Protein AF-A0A5D3DST6-F1 (afdb_monomer)

pLDDT: mean 72.77, std 16.68, range [31.66, 91.5]

Secondary structure (DSSP, 8-state):
-----------TTSEEEEEEE--PPPPTT---EEEEEEETTT--EEEEEE-TT--HHHHHHHHIIIIIHHH---SEEEE---HHHHSHHHHHHHHHTTPPPPEEHHHHS--------EEEEEEETTEEEEEEPP-------------

Radius of gyration: 17.78 Å; Cα contacts (8 Å, |Δi|>4): 215; chains: 1; bounding box: 58×35×55 Å

Mean predicted aligned error: 11.47 Å

Foldseek 3Di:
DDDDDPPPPPQQAQEKEKEKDAPDDQAPVRWGIWIWIAGQVPRDIDTDTDHPPDALVNVVVCCCVPPCVVRNDHQEYAYAPPCSCVPPVNQVVCVVRNHDRHDYPVNPVDPDDLDFQFPDWDYDRRDIDTPTDPSDDDDDDDPDPDD

Structure (mmCIF, N/CA/C/O backbone):
data_AF-A0A5D3DST6-F1
#
_entry.id   AF-A0A5D3DST6-F1
#
loop_
_atom_site.group_PDB
_atom_site.id
_atom_site.type_symbol
_atom_site.label_atom_id
_atom_site.label_alt_id
_atom_site.label_comp_id
_atom_site.label_asym_id
_atom_site.label_entity_id
_atom_site.label_seq_id
_atom_site.pdbx_PDB_ins_code
_atom_site.Cartn_x
_atom_site.Cartn_y
_atom_site.Cartn_z
_atom_site.occupancy
_atom_site.B_iso_or_equiv
_atom_site.auth_seq_id
_atom_site.auth_comp_id
_atom_site.auth_asym_id
_atom_site.auth_atom_id
_atom_site.pdbx_PDB_model_num
ATOM 1 N N . MET A 1 1 ? 18.594 12.706 -40.611 1.00 48.41 1 MET A N 1
ATOM 2 C CA . MET A 1 1 ? 17.281 12.378 -40.017 1.00 48.41 1 MET A CA 1
ATOM 3 C C . MET A 1 1 ? 17.512 11.398 -38.874 1.00 48.41 1 MET A C 1
ATOM 5 O O . MET A 1 1 ? 17.705 10.220 -39.135 1.00 48.41 1 MET A O 1
ATOM 9 N N . GLY A 1 2 ? 17.639 11.883 -37.637 1.00 49.03 2 GLY A N 1
ATOM 10 C CA . GLY A 1 2 ? 17.880 11.021 -36.474 1.00 49.03 2 GLY A CA 1
ATOM 11 C C . GLY A 1 2 ? 16.563 10.451 -35.957 1.00 49.03 2 GLY A C 1
ATOM 12 O O . GLY A 1 2 ? 15.684 11.220 -35.575 1.00 49.03 2 GLY A O 1
ATOM 13 N N . LEU A 1 3 ? 16.413 9.124 -35.973 1.00 51.34 3 LEU A N 1
ATOM 14 C CA . LEU A 1 3 ? 15.290 8.443 -35.332 1.00 51.34 3 LEU A CA 1
ATOM 15 C C . LEU A 1 3 ? 15.430 8.621 -33.814 1.00 51.34 3 LEU A C 1
ATOM 17 O O . LEU A 1 3 ? 16.374 8.107 -33.215 1.00 51.34 3 LEU A O 1
ATOM 21 N N . LEU A 1 4 ? 14.497 9.339 -33.189 1.00 49.03 4 LEU A N 1
ATOM 22 C CA . LEU A 1 4 ? 14.334 9.295 -31.740 1.00 49.03 4 LEU A CA 1
ATOM 23 C C . LEU A 1 4 ? 13.872 7.880 -31.386 1.00 49.03 4 LEU A C 1
ATOM 25 O O . LEU A 1 4 ? 12.738 7.503 -31.680 1.00 49.03 4 LEU A O 1
ATOM 29 N N . GLN A 1 5 ? 14.762 7.078 -30.801 1.00 60.50 5 GLN A N 1
ATOM 30 C CA . GLN A 1 5 ? 14.356 5.823 -30.185 1.00 60.50 5 GLN A CA 1
ATOM 31 C C . GLN A 1 5 ? 13.357 6.160 -29.070 1.00 60.50 5 GLN A C 1
ATOM 33 O O . GLN A 1 5 ? 13.683 6.977 -28.203 1.00 60.50 5 GLN A O 1
ATOM 38 N N . PRO A 1 6 ? 12.147 5.571 -29.064 1.00 47.50 6 PRO A N 1
ATOM 39 C CA . PRO A 1 6 ? 11.307 5.618 -27.884 1.00 47.50 6 PRO A CA 1
ATOM 40 C C . PRO A 1 6 ? 12.114 4.953 -26.773 1.00 47.50 6 PRO A C 1
ATOM 42 O O . PRO A 1 6 ? 12.422 3.765 -26.870 1.00 47.50 6 PRO A O 1
ATOM 45 N N . LEU A 1 7 ? 12.503 5.715 -25.749 1.00 44.12 7 LEU A N 1
ATOM 46 C CA . LEU A 1 7 ? 12.956 5.120 -24.496 1.00 44.12 7 LEU A CA 1
ATOM 47 C C . LEU A 1 7 ? 11.874 4.109 -24.117 1.00 44.12 7 LEU A C 1
ATOM 49 O O . LEU A 1 7 ? 10.696 4.482 -24.065 1.00 44.12 7 LEU A O 1
ATOM 53 N N . SER A 1 8 ? 12.246 2.835 -23.964 1.00 46.28 8 SER A N 1
ATOM 54 C CA . SER A 1 8 ? 11.332 1.808 -23.471 1.00 46.28 8 SER A CA 1
ATOM 55 C C . SER A 1 8 ? 10.584 2.409 -22.291 1.00 46.28 8 SER A C 1
ATOM 57 O O . SER A 1 8 ? 11.203 3.032 -21.431 1.00 46.28 8 SER A O 1
ATOM 59 N N . ALA A 1 9 ? 9.252 2.350 -22.306 1.00 47.78 9 ALA A N 1
ATOM 60 C CA . ALA A 1 9 ? 8.443 2.887 -21.226 1.00 47.78 9 ALA A CA 1
ATOM 61 C C . ALA A 1 9 ? 8.705 2.037 -19.980 1.00 47.78 9 ALA A C 1
ATOM 63 O O . ALA A 1 9 ? 7.945 1.114 -19.697 1.00 47.78 9 ALA A O 1
ATOM 64 N N . ASP A 1 10 ? 9.809 2.331 -19.290 1.00 45.44 10 ASP A N 1
ATOM 65 C CA . ASP A 1 10 ? 10.263 1.633 -18.104 1.00 45.44 10 ASP A CA 1
ATOM 66 C C . ASP A 1 10 ? 9.095 1.623 -17.127 1.00 45.44 10 ASP A C 1
ATOM 68 O O . ASP A 1 10 ? 8.505 2.638 -16.736 1.00 45.44 10 ASP A O 1
ATOM 72 N N . TRP A 1 11 ? 8.655 0.404 -16.913 1.00 55.84 11 TRP A N 1
ATOM 73 C CA . TRP A 1 11 ? 7.328 0.000 -16.534 1.00 55.84 11 TRP A CA 1
ATOM 74 C C . TRP A 1 11 ? 6.988 0.652 -15.201 1.00 55.84 11 TRP A C 1
ATOM 76 O O . TRP A 1 11 ? 7.626 0.424 -14.173 1.00 55.84 11 TRP A O 1
ATOM 86 N N . LYS A 1 12 ? 6.005 1.557 -15.233 1.00 66.81 12 LYS A N 1
ATOM 87 C CA . LYS A 1 12 ? 5.943 2.631 -14.239 1.00 66.81 12 LYS A CA 1
ATOM 88 C C . LYS A 1 12 ? 5.823 2.130 -12.799 1.00 66.81 12 LYS A C 1
ATOM 90 O O . LYS A 1 12 ? 6.262 2.862 -11.939 1.00 66.81 12 LYS A O 1
ATOM 95 N N . TRP A 1 13 ? 5.310 0.936 -12.496 1.00 84.25 13 TRP A N 1
ATOM 96 C CA . TRP A 1 13 ? 5.022 0.480 -11.120 1.00 84.25 13 TRP A CA 1
ATOM 97 C C . TRP A 1 13 ? 5.668 -0.862 -10.729 1.00 84.25 13 TRP A C 1
ATOM 99 O O . TRP A 1 13 ? 5.136 -1.596 -9.891 1.00 84.25 13 TRP A O 1
ATOM 109 N N . GLU A 1 14 ? 6.829 -1.192 -11.298 1.00 85.94 14 GLU A N 1
ATOM 110 C CA . GLU A 1 14 ? 7.534 -2.446 -10.977 1.00 85.94 14 GLU A CA 1
ATOM 111 C C . GLU A 1 14 ? 8.022 -2.515 -9.539 1.00 85.94 14 GLU A C 1
ATOM 113 O O . GLU A 1 14 ? 7.941 -3.565 -8.907 1.00 85.94 14 GLU A O 1
ATOM 118 N N . ASN A 1 15 ? 8.546 -1.401 -9.034 1.00 85.00 15 ASN A N 1
ATOM 119 C CA . ASN A 1 15 ? 9.187 -1.325 -7.732 1.00 85.00 15 ASN A CA 1
ATOM 120 C C . ASN A 1 15 ? 8.370 -0.398 -6.848 1.00 85.00 15 ASN A C 1
ATOM 122 O O . ASN A 1 15 ? 8.439 0.831 -6.962 1.00 85.00 15 ASN A O 1
ATOM 126 N N . VAL A 1 16 ? 7.587 -0.996 -5.960 1.00 87.00 16 VAL A N 1
ATOM 127 C CA . VAL A 1 16 ? 6.712 -0.252 -5.062 1.00 87.00 16 VAL A CA 1
ATOM 128 C C . VAL A 1 16 ? 7.136 -0.447 -3.627 1.00 87.00 16 VAL A C 1
ATOM 130 O O . VAL A 1 16 ? 7.705 -1.467 -3.239 1.00 87.00 16 VAL A O 1
ATOM 133 N N . SER A 1 17 ? 6.808 0.540 -2.818 1.00 85.75 17 SER A N 1
ATOM 134 C CA . SER A 1 17 ? 6.906 0.425 -1.384 1.00 85.75 17 SER A CA 1
ATOM 135 C C . SER A 1 17 ? 5.576 0.665 -0.706 1.00 85.75 17 SER A C 1
ATOM 137 O O . SER A 1 17 ? 4.795 1.505 -1.152 1.00 85.75 17 SER A O 1
ATOM 139 N N . MET A 1 18 ? 5.351 -0.023 0.401 1.00 87.06 18 MET A N 1
ATOM 140 C CA . MET A 1 18 ? 4.098 0.012 1.137 1.00 87.06 18 MET A CA 1
ATOM 141 C C . MET A 1 18 ? 4.343 0.306 2.606 1.00 87.06 18 MET A C 1
ATOM 143 O O . MET A 1 18 ? 5.233 -0.287 3.215 1.00 87.06 18 MET A O 1
ATOM 147 N N . ASP A 1 19 ? 3.517 1.179 3.173 1.00 85.94 19 ASP A N 1
ATOM 148 C CA . ASP A 1 19 ? 3.567 1.509 4.594 1.00 85.94 19 ASP A CA 1
ATOM 149 C C . ASP A 1 19 ? 2.186 1.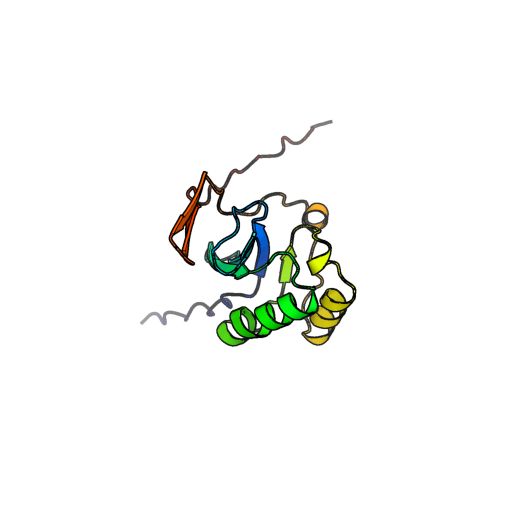911 5.128 1.00 85.94 19 ASP A C 1
ATOM 151 O O . ASP A 1 19 ? 1.319 2.362 4.378 1.00 85.94 19 ASP A O 1
ATOM 155 N N . PHE A 1 20 ? 1.967 1.752 6.427 1.00 85.38 20 PHE A N 1
ATOM 156 C CA . PHE A 1 20 ? 0.776 2.202 7.125 1.00 85.38 20 PHE A CA 1
ATOM 157 C C . PHE A 1 20 ? 1.096 3.387 8.031 1.00 85.38 20 PHE A C 1
ATOM 159 O O . PHE A 1 20 ? 1.847 3.274 8.992 1.00 85.38 20 PHE A O 1
ATOM 166 N N . ILE A 1 21 ? 0.406 4.498 7.801 1.00 83.94 21 ILE A N 1
ATOM 167 C CA . ILE A 1 21 ? 0.307 5.587 8.765 1.00 83.94 21 ILE A CA 1
ATOM 168 C C . ILE A 1 21 ? -0.794 5.210 9.757 1.00 83.94 21 ILE A C 1
ATOM 170 O O . ILE A 1 21 ? -1.975 5.146 9.402 1.00 83.94 21 ILE A O 1
ATOM 174 N N . THR A 1 22 ? -0.405 4.924 10.995 1.00 83.69 22 THR A N 1
ATOM 175 C CA . THR A 1 22 ? -1.303 4.561 12.103 1.00 83.69 22 THR A CA 1
ATOM 176 C C . THR A 1 22 ? -1.355 5.665 13.162 1.00 83.69 22 THR A C 1
ATOM 178 O O . THR A 1 22 ? -0.580 6.612 13.103 1.00 83.69 22 THR A O 1
ATOM 181 N N . GLY A 1 23 ? -2.244 5.545 14.154 1.00 81.31 23 GLY A N 1
ATOM 182 C CA . GLY A 1 23 ? -2.353 6.532 15.241 1.00 81.31 23 GLY A CA 1
ATOM 183 C C . GLY A 1 23 ? -3.147 7.787 14.866 1.00 81.31 23 GLY A C 1
ATOM 184 O O . GLY A 1 23 ? -3.071 8.797 15.557 1.00 81.31 23 GLY A O 1
ATOM 185 N N . LEU A 1 24 ? -3.917 7.728 13.777 1.00 82.06 24 LEU A N 1
ATOM 186 C CA . LEU A 1 24 ? -4.779 8.826 13.354 1.00 82.06 24 LEU A CA 1
ATOM 187 C C . LEU A 1 24 ? -6.020 8.911 14.247 1.00 82.06 24 LEU A C 1
ATOM 189 O O . LEU A 1 24 ? -6.586 7.890 14.650 1.00 82.06 24 LEU A O 1
ATOM 193 N N . SER A 1 25 ? -6.483 10.139 14.491 1.00 82.56 25 SER A N 1
ATOM 194 C CA . SER A 1 25 ? -7.794 10.362 15.103 1.00 82.56 25 SER A CA 1
ATOM 195 C C . SER A 1 25 ? -8.875 9.715 14.242 1.00 82.56 25 SER A C 1
ATOM 197 O O . SER A 1 25 ? -8.878 9.856 13.017 1.00 82.56 25 SER A O 1
ATOM 199 N N . ARG A 1 26 ? -9.794 8.995 14.883 1.00 83.38 26 ARG A N 1
ATOM 200 C CA . ARG A 1 26 ? -10.846 8.243 14.198 1.00 83.38 26 ARG A CA 1
ATOM 201 C C . ARG A 1 26 ? -11.763 9.190 13.412 1.00 83.38 26 ARG A C 1
ATOM 203 O O . ARG A 1 26 ? -12.305 10.127 13.991 1.00 83.38 26 ARG A O 1
ATOM 210 N N . THR A 1 27 ? -11.953 8.937 12.117 1.00 82.69 27 THR A N 1
ATOM 211 C CA . THR A 1 27 ? -12.929 9.679 11.290 1.00 82.69 27 THR A CA 1
ATOM 212 C C . THR A 1 27 ? -14.373 9.293 11.634 1.00 82.69 27 THR A C 1
ATOM 214 O O . THR A 1 27 ? -14.592 8.308 12.344 1.00 82.69 27 THR A O 1
ATOM 217 N N . LEU A 1 28 ? -15.375 10.002 11.092 1.00 82.31 28 LEU A N 1
ATOM 218 C CA . LEU A 1 28 ? -16.792 9.634 11.271 1.00 82.31 28 LEU A CA 1
ATOM 219 C C . LEU A 1 28 ? -17.087 8.209 10.765 1.00 82.31 28 LEU A C 1
ATOM 221 O O . LEU A 1 28 ? -17.761 7.436 11.441 1.00 82.31 28 LEU A O 1
ATOM 225 N N . LYS A 1 29 ? -16.488 7.813 9.634 1.00 82.94 29 LYS A N 1
ATOM 226 C CA . LYS A 1 29 ? -16.494 6.430 9.110 1.00 82.94 29 LYS A CA 1
ATOM 227 C C . LYS A 1 29 ? -15.635 5.419 9.880 1.00 82.94 29 LYS A C 1
ATOM 229 O O . LYS A 1 29 ? -15.563 4.254 9.488 1.00 82.94 29 LYS A O 1
ATOM 234 N N . GLY A 1 30 ? -14.958 5.829 10.949 1.00 85.62 30 GLY A N 1
ATOM 235 C CA . GLY A 1 30 ? -14.157 4.931 11.777 1.00 85.62 30 GLY A CA 1
ATOM 236 C C . GLY A 1 30 ? -12.753 4.634 11.240 1.00 85.62 30 GLY A C 1
ATOM 237 O O . GLY A 1 30 ? -12.110 3.702 11.723 1.00 85.62 30 GLY A O 1
ATOM 238 N N . TYR A 1 31 ? -12.260 5.376 10.244 1.00 87.44 31 TYR A N 1
ATOM 239 C CA . TYR A 1 31 ? -10.922 5.154 9.694 1.00 87.44 31 TYR A CA 1
ATOM 240 C C . TYR A 1 31 ? -9.852 5.643 10.666 1.00 87.44 31 TYR A C 1
ATOM 242 O O . TYR A 1 31 ? -9.952 6.737 11.215 1.00 87.44 31 TYR A O 1
ATOM 250 N N . THR A 1 32 ? -8.840 4.805 10.877 1.00 87.69 32 THR A N 1
ATOM 251 C CA . THR A 1 32 ? -7.760 5.013 11.858 1.00 87.69 32 THR A CA 1
ATOM 252 C C . THR A 1 32 ? -6.374 4.780 11.258 1.00 87.69 32 THR A C 1
ATOM 254 O O . THR A 1 32 ? -5.362 4.993 11.926 1.00 87.69 32 THR A O 1
ATOM 257 N N . VAL A 1 33 ? -6.316 4.324 10.001 1.00 86.75 33 VAL A N 1
ATOM 258 C CA . VAL A 1 33 ? -5.083 3.997 9.285 1.00 86.75 33 VAL A CA 1
ATOM 259 C C . VAL A 1 33 ? -5.154 4.531 7.865 1.00 86.75 33 VAL A C 1
ATOM 261 O O . VAL A 1 33 ? -6.189 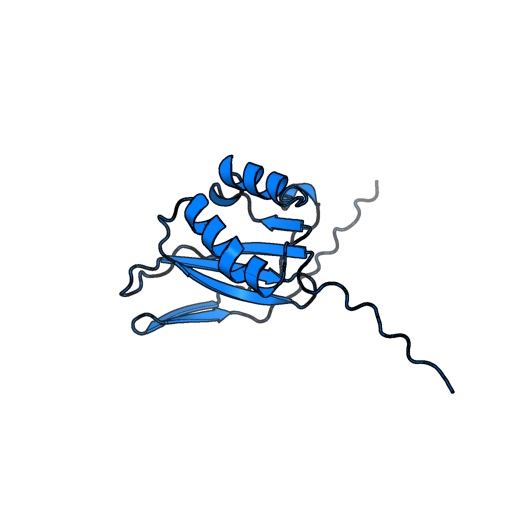4.429 7.203 1.00 86.75 33 VAL A O 1
ATOM 264 N N . ILE A 1 34 ? -4.034 5.044 7.371 1.00 87.25 34 ILE A N 1
ATOM 265 C CA . ILE A 1 34 ? -3.839 5.325 5.952 1.00 87.25 34 ILE A CA 1
ATOM 266 C C . ILE A 1 34 ? -2.767 4.391 5.429 1.00 87.25 34 ILE A C 1
ATOM 268 O O . ILE A 1 34 ? -1.661 4.334 5.951 1.00 87.25 34 ILE A O 1
ATOM 272 N N . TRP A 1 35 ? -3.111 3.643 4.394 1.00 89.00 35 TRP A N 1
ATOM 273 C CA . TRP A 1 35 ? -2.168 2.814 3.674 1.00 89.00 35 TRP A CA 1
ATOM 274 C C . TRP A 1 35 ? -1.579 3.606 2.514 1.00 89.00 35 TRP A C 1
ATOM 276 O O . TRP A 1 35 ? -2.314 4.153 1.689 1.00 89.00 35 TRP A O 1
ATOM 286 N N . VAL A 1 36 ? -0.256 3.684 2.487 1.00 88.06 36 VAL A N 1
ATOM 287 C CA . VAL A 1 36 ? 0.520 4.425 1.502 1.00 88.06 36 VAL A CA 1
ATOM 288 C C . VAL A 1 36 ? 1.212 3.425 0.592 1.00 88.06 36 VAL A C 1
ATOM 290 O O . VAL A 1 36 ? 1.931 2.545 1.064 1.00 88.06 36 VAL A O 1
ATOM 293 N N . VAL A 1 37 ? 1.004 3.565 -0.716 1.00 88.88 37 VAL A N 1
ATOM 294 C CA . VAL A 1 37 ? 1.714 2.789 -1.738 1.00 88.88 37 VAL A CA 1
ATOM 295 C C . VAL A 1 37 ? 2.463 3.761 -2.632 1.00 88.88 37 VAL A C 1
ATOM 297 O O . VAL A 1 37 ? 1.844 4.520 -3.373 1.00 88.88 37 VAL A O 1
ATOM 300 N N . VAL A 1 38 ? 3.790 3.751 -2.549 1.00 87.06 38 VAL A N 1
ATOM 301 C CA . VAL A 1 38 ? 4.663 4.671 -3.282 1.00 87.06 38 VAL A CA 1
ATOM 302 C C . VAL A 1 38 ? 5.369 3.924 -4.399 1.00 87.06 38 VAL A C 1
ATOM 304 O O . VAL A 1 38 ? 5.955 2.863 -4.200 1.00 87.06 38 VAL A O 1
ATOM 307 N N . ASN A 1 39 ? 5.342 4.514 -5.579 1.00 86.88 39 ASN A N 1
ATOM 308 C CA . ASN A 1 39 ? 6.167 4.121 -6.699 1.00 86.88 39 ASN A CA 1
ATOM 309 C C . ASN A 1 39 ? 7.596 4.637 -6.491 1.00 86.88 39 ASN A C 1
ATOM 311 O O . ASN A 1 39 ? 7.821 5.848 -6.423 1.00 86.88 39 ASN A O 1
ATOM 315 N N . ARG A 1 40 ? 8.578 3.735 -6.389 1.00 81.00 40 ARG A N 1
ATOM 316 C CA . ARG A 1 40 ? 9.963 4.127 -6.090 1.00 81.00 40 ARG A CA 1
ATOM 317 C C . ARG A 1 40 ? 10.622 4.905 -7.232 1.00 81.00 40 ARG A C 1
ATOM 319 O O . ARG A 1 40 ? 11.522 5.690 -6.928 1.00 81.00 40 ARG A O 1
ATOM 326 N N . LEU A 1 41 ? 10.175 4.720 -8.478 1.00 79.31 41 LEU A N 1
ATOM 327 C CA . LEU A 1 41 ? 10.739 5.366 -9.667 1.00 79.31 41 LEU A CA 1
ATOM 328 C C . LEU A 1 41 ? 10.221 6.799 -9.822 1.00 79.31 41 LEU A C 1
ATOM 330 O O . LEU A 1 41 ? 10.993 7.750 -9.771 1.00 79.31 41 LEU A O 1
ATOM 334 N N . THR A 1 42 ? 8.905 6.966 -9.953 1.00 81.31 42 THR A N 1
ATOM 335 C CA . THR A 1 42 ? 8.294 8.281 -10.225 1.00 81.31 42 THR A CA 1
ATOM 336 C C . THR A 1 42 ? 8.011 9.095 -8.965 1.00 81.31 42 THR A C 1
ATOM 338 O O . THR A 1 42 ? 7.599 10.248 -9.062 1.00 81.31 42 THR A O 1
ATOM 341 N N . LYS A 1 43 ? 8.157 8.482 -7.782 1.00 80.94 43 LYS A N 1
ATOM 342 C CA . LYS A 1 43 ? 7.766 9.046 -6.480 1.00 80.94 43 LYS A CA 1
ATOM 343 C C . LYS A 1 43 ? 6.271 9.373 -6.355 1.00 80.94 43 LYS A C 1
ATOM 345 O O . LYS A 1 43 ? 5.867 10.033 -5.403 1.00 80.94 43 LYS A O 1
ATOM 350 N N . SER A 1 44 ? 5.422 8.872 -7.258 1.00 82.38 44 SER A N 1
ATOM 351 C CA . SER A 1 44 ? 3.965 8.987 -7.124 1.00 82.38 44 SER A CA 1
ATOM 352 C C . SER A 1 44 ? 3.439 8.068 -6.019 1.00 82.38 44 SER A C 1
ATOM 354 O O . SER A 1 44 ? 3.883 6.923 -5.920 1.00 82.38 44 SER A O 1
ATOM 356 N N . ALA A 1 45 ? 2.454 8.518 -5.240 1.00 86.94 45 ALA A N 1
ATOM 357 C CA . ALA A 1 45 ? 1.895 7.755 -4.125 1.00 86.94 45 ALA A CA 1
ATOM 358 C C . ALA A 1 45 ? 0.366 7.634 -4.195 1.00 86.94 45 ALA A C 1
ATOM 360 O O . ALA A 1 45 ? -0.323 8.585 -4.562 1.00 86.94 45 ALA A O 1
ATOM 361 N N . HIS A 1 46 ? -0.158 6.478 -3.784 1.00 88.94 46 HIS A N 1
ATOM 362 C CA . HIS A 1 46 ? -1.575 6.282 -3.471 1.00 88.94 46 HIS A CA 1
ATOM 363 C C . HIS A 1 46 ? -1.779 6.302 -1.962 1.00 88.94 46 HIS A C 1
ATOM 365 O O . HIS A 1 46 ? -1.097 5.575 -1.240 1.00 88.94 46 HIS A O 1
ATOM 371 N N . PHE A 1 47 ? -2.757 7.084 -1.507 1.00 87.94 47 PHE A N 1
ATOM 372 C CA . PHE A 1 47 ? -3.187 7.137 -0.111 1.00 87.94 47 PHE A CA 1
ATOM 373 C C . PHE A 1 47 ? -4.578 6.519 0.015 1.00 87.94 47 PHE A C 1
ATOM 375 O O . PHE A 1 47 ? -5.540 6.995 -0.589 1.00 87.94 47 PHE A O 1
ATOM 382 N N . ILE A 1 48 ? -4.693 5.447 0.796 1.00 88.12 48 ILE A N 1
ATOM 383 C CA . ILE A 1 48 ? -5.940 4.700 0.976 1.00 88.12 48 ILE A CA 1
ATOM 384 C C . ILE A 1 48 ? -6.293 4.695 2.465 1.00 88.12 48 ILE A C 1
ATOM 386 O O . ILE A 1 48 ? -5.667 3.989 3.254 1.00 88.12 48 ILE A O 1
ATOM 390 N N . SER A 1 49 ? -7.309 5.463 2.861 1.00 86.75 49 SER A N 1
ATOM 391 C CA . SER A 1 49 ? -7.802 5.484 4.244 1.00 86.75 49 SER A CA 1
ATOM 392 C C . SER A 1 49 ? -8.687 4.270 4.552 1.00 86.75 49 SER A C 1
ATOM 394 O O . SER A 1 49 ? -9.518 3.847 3.738 1.00 86.75 49 SER A O 1
ATOM 396 N N . ARG A 1 50 ? -8.488 3.663 5.729 1.00 88.00 50 ARG A N 1
ATOM 397 C CA . ARG A 1 50 ? -9.231 2.478 6.175 1.00 88.00 50 ARG A CA 1
ATOM 398 C C . ARG A 1 50 ? -9.260 2.327 7.703 1.00 88.00 50 ARG A C 1
ATOM 400 O O . ARG A 1 50 ? -8.538 2.992 8.442 1.00 88.00 50 ARG A O 1
ATOM 407 N N . ILE A 1 51 ? -10.101 1.410 8.181 1.00 84.56 51 ILE A N 1
ATOM 408 C CA . ILE A 1 51 ? -10.148 0.978 9.586 1.00 84.56 51 ILE A CA 1
ATOM 409 C C . ILE A 1 51 ? -8.930 0.082 9.887 1.00 84.56 51 ILE A C 1
ATOM 411 O O . ILE A 1 51 ? -8.599 -0.802 9.094 1.00 84.56 51 ILE A O 1
ATOM 415 N N . SER A 1 52 ? -8.276 0.267 11.037 1.00 75.81 52 SER A N 1
ATOM 416 C CA . SER A 1 52 ? -7.108 -0.531 11.461 1.00 75.81 52 SER A CA 1
ATOM 417 C C . SER A 1 52 ? -7.369 -2.037 11.540 1.00 75.81 52 SER A C 1
ATOM 419 O O . SER A 1 52 ? -6.465 -2.827 11.287 1.00 75.81 52 SER A O 1
ATOM 421 N N . THR A 1 53 ? -8.602 -2.448 11.846 1.00 76.00 53 THR A N 1
ATOM 422 C CA . THR A 1 53 ? -8.989 -3.849 12.098 1.00 76.00 53 THR A CA 1
ATOM 423 C C . THR A 1 53 ? -9.112 -4.708 10.836 1.00 76.00 53 THR A C 1
ATOM 425 O O . THR A 1 53 ? -9.480 -5.883 10.904 1.00 76.00 53 THR A O 1
ATOM 428 N N . HIS A 1 54 ? -8.817 -4.158 9.656 1.00 79.06 54 HIS A N 1
ATOM 429 C CA . HIS A 1 54 ? -8.788 -4.942 8.429 1.00 79.06 54 HIS A CA 1
ATOM 430 C C . HIS A 1 54 ? -7.699 -6.028 8.494 1.00 79.06 54 HIS A C 1
ATOM 432 O O . HIS A 1 54 ? -6.509 -5.738 8.598 1.00 79.06 54 HIS A O 1
ATOM 438 N N . ILE A 1 55 ? -8.120 -7.289 8.367 1.00 83.44 55 ILE A N 1
ATOM 439 C CA . ILE A 1 55 ? -7.224 -8.442 8.213 1.00 83.44 55 ILE A CA 1
ATOM 440 C C . ILE A 1 55 ? -6.469 -8.395 6.874 1.00 83.44 55 ILE A C 1
ATOM 442 O O . ILE A 1 55 ? -6.926 -7.765 5.914 1.00 83.44 55 ILE A O 1
ATOM 446 N N . ALA A 1 56 ? -5.342 -9.110 6.788 1.00 84.88 56 ALA A N 1
ATOM 447 C CA . ALA A 1 56 ? -4.454 -9.118 5.619 1.00 84.88 56 ALA A CA 1
ATOM 448 C C . ALA A 1 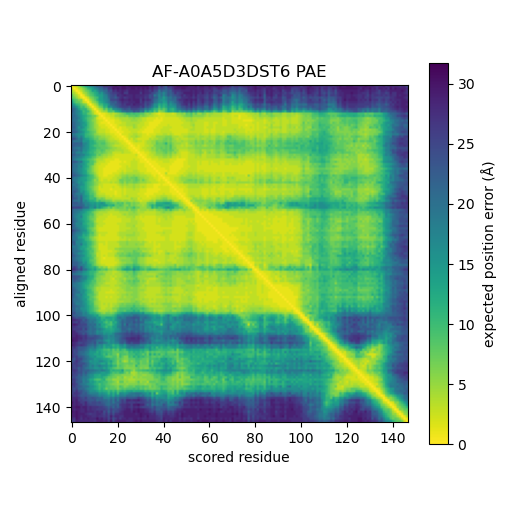56 ? -5.175 -9.394 4.283 1.00 84.88 56 ALA A C 1
ATOM 450 O O . ALA A 1 56 ? -4.873 -8.756 3.277 1.00 84.88 56 ALA A O 1
ATOM 451 N N . SER A 1 57 ? -6.185 -10.271 4.264 1.00 87.31 57 SER A N 1
ATOM 452 C CA . SER A 1 57 ? -6.947 -10.580 3.045 1.00 87.31 57 SER A CA 1
ATOM 453 C C . SER A 1 57 ? -7.762 -9.395 2.516 1.00 87.31 57 SER A C 1
ATOM 455 O O . SER A 1 57 ? -7.872 -9.207 1.304 1.00 87.31 57 SER A O 1
ATOM 457 N N . LYS A 1 58 ? -8.297 -8.542 3.399 1.00 89.69 58 LYS A N 1
ATOM 458 C CA . LYS A 1 58 ? -9.014 -7.330 2.977 1.00 89.69 58 LYS A CA 1
ATOM 459 C C . LYS A 1 58 ? -8.044 -6.286 2.413 1.00 89.69 58 LYS A C 1
ATOM 461 O O . LYS A 1 58 ? -8.371 -5.652 1.412 1.00 89.69 58 LYS A O 1
ATOM 466 N N . TRP A 1 59 ? -6.854 -6.149 3.002 1.00 88.44 59 TRP A N 1
ATOM 467 C CA . TRP A 1 59 ? -5.780 -5.311 2.450 1.00 88.44 59 TRP A CA 1
ATOM 468 C C . TRP A 1 59 ? -5.304 -5.815 1.088 1.00 88.44 59 TRP A C 1
ATOM 470 O O . TRP A 1 59 ? -5.106 -5.023 0.175 1.00 88.44 59 TRP A O 1
ATOM 480 N N . ALA A 1 60 ? -5.222 -7.130 0.903 1.00 88.62 60 ALA A N 1
ATOM 481 C CA . ALA A 1 60 ? -4.820 -7.719 -0.370 1.00 88.62 60 ALA A CA 1
ATOM 482 C C . ALA A 1 60 ? -5.838 -7.464 -1.464 1.00 88.62 60 ALA A C 1
ATOM 484 O O . ALA A 1 60 ? -5.481 -7.095 -2.576 1.00 88.62 60 ALA A O 1
ATOM 485 N N . LYS A 1 61 ? -7.125 -7.589 -1.140 1.00 90.94 61 LYS A N 1
ATOM 486 C CA . LYS A 1 61 ? -8.182 -7.227 -2.081 1.00 90.94 61 LYS A CA 1
ATOM 487 C C . LYS A 1 61 ? -8.077 -5.757 -2.496 1.00 90.94 61 LYS A C 1
ATOM 489 O O . LYS A 1 61 ? -8.263 -5.438 -3.668 1.00 90.94 61 LYS A O 1
ATOM 494 N N . LEU A 1 62 ? -7.751 -4.860 -1.563 1.00 90.94 62 LEU A N 1
ATOM 495 C CA . LEU A 1 62 ? -7.493 -3.455 -1.890 1.00 90.94 62 LEU A CA 1
ATOM 496 C C . LEU A 1 62 ? -6.258 -3.295 -2.780 1.00 90.94 62 LEU A C 1
ATOM 498 O O . LEU A 1 62 ? -6.336 -2.554 -3.752 1.00 90.94 62 LEU A O 1
ATOM 502 N N . TYR A 1 63 ? -5.167 -4.017 -2.513 1.00 89.56 63 TYR A N 1
ATOM 503 C CA . TYR A 1 63 ? -3.982 -4.010 -3.375 1.00 89.56 63 TYR A CA 1
ATOM 504 C C . TYR A 1 63 ? -4.324 -4.401 -4.811 1.00 89.56 63 TYR A C 1
ATOM 506 O O . TYR A 1 63 ? -4.037 -3.660 -5.749 1.00 89.56 63 TYR A O 1
ATOM 514 N N . LEU A 1 64 ? -4.997 -5.542 -4.962 1.00 90.88 64 LEU A N 1
ATOM 515 C CA . LEU A 1 64 ? -5.366 -6.086 -6.260 1.00 90.88 64 LEU A CA 1
ATOM 516 C C . LEU A 1 64 ? -6.273 -5.125 -7.032 1.00 90.88 64 LEU A C 1
ATOM 518 O O . LEU A 1 64 ? -6.068 -4.889 -8.213 1.00 90.88 64 LEU A O 1
ATOM 522 N N . THR A 1 65 ? -7.261 -4.533 -6.362 1.00 91.50 65 THR A N 1
ATOM 523 C CA . THR A 1 65 ? -8.246 -3.676 -7.038 1.00 91.50 65 THR A CA 1
ATOM 524 C C . THR A 1 65 ? -7.753 -2.255 -7.296 1.00 91.50 65 THR A C 1
ATOM 526 O O . THR A 1 65 ? -8.112 -1.672 -8.314 1.00 91.50 65 THR A O 1
ATOM 529 N N . LYS A 1 66 ? -6.964 -1.668 -6.388 1.00 90.25 66 LYS A N 1
ATOM 530 C CA . LYS A 1 66 ? -6.549 -0.256 -6.469 1.00 90.25 66 LYS A CA 1
ATOM 531 C C . LYS A 1 66 ? -5.165 -0.051 -7.053 1.00 90.25 66 LYS A C 1
ATOM 533 O O . LYS A 1 66 ? -4.928 1.003 -7.626 1.00 90.25 66 LYS A O 1
ATOM 538 N N . ILE A 1 67 ? -4.263 -1.015 -6.897 1.00 89.81 67 ILE A N 1
ATOM 539 C CA . ILE A 1 67 ? -2.897 -0.898 -7.404 1.00 89.81 67 ILE A CA 1
ATOM 540 C C . ILE A 1 67 ? -2.732 -1.792 -8.624 1.00 89.81 67 ILE A C 1
ATOM 542 O O . ILE A 1 67 ? -2.520 -1.269 -9.712 1.00 89.81 67 ILE A O 1
ATOM 546 N N . VAL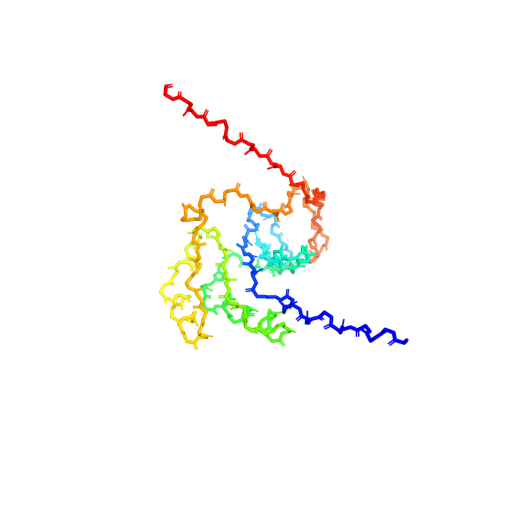 A 1 68 ? -2.926 -3.106 -8.478 1.00 89.00 68 VAL A N 1
ATOM 547 C CA . VAL A 1 68 ? -2.704 -4.054 -9.585 1.00 89.00 68 VAL A CA 1
ATOM 548 C C . VAL A 1 68 ? -3.677 -3.823 -10.736 1.00 89.00 68 VAL A C 1
ATOM 550 O O . VAL A 1 68 ? -3.269 -3.804 -11.890 1.00 89.00 68 VAL A O 1
ATOM 553 N N . GLY A 1 69 ? -4.951 -3.569 -10.437 1.00 89.88 69 GLY A N 1
ATOM 554 C CA . GLY A 1 69 ? -5.957 -3.277 -11.456 1.00 89.88 69 GLY A CA 1
ATOM 555 C C . GLY A 1 69 ? -5.709 -1.982 -12.238 1.00 89.88 69 GLY A C 1
ATOM 556 O O . GLY A 1 69 ? -6.204 -1.863 -13.351 1.00 89.88 69 GLY A O 1
ATOM 557 N N . LEU A 1 70 ? -4.954 -1.023 -11.683 1.00 88.50 70 LEU A N 1
ATOM 558 C CA . LEU A 1 70 ? -4.641 0.247 -12.355 1.00 88.50 70 LEU A CA 1
ATOM 559 C C . LEU A 1 70 ? -3.267 0.248 -13.031 1.00 88.50 70 LEU A C 1
ATOM 561 O O . LEU A 1 70 ? -3.110 0.862 -14.081 1.00 88.50 70 LEU A O 1
ATOM 565 N N . HIS A 1 71 ? -2.277 -0.404 -12.420 1.00 88.31 71 HIS A N 1
ATOM 566 C CA . HIS A 1 71 ? -0.867 -0.275 -12.803 1.00 88.31 71 HIS A CA 1
ATOM 567 C C . HIS A 1 71 ? -0.204 -1.597 -13.198 1.00 88.31 71 HIS A C 1
ATOM 569 O O . HIS A 1 71 ? 0.958 -1.592 -13.595 1.00 88.31 71 HIS A O 1
ATOM 575 N N . GLY A 1 72 ? -0.920 -2.718 -13.094 1.00 87.94 72 GLY A N 1
ATOM 576 C CA . GLY A 1 72 ? -0.369 -4.057 -13.280 1.00 87.94 72 GLY A CA 1
ATOM 577 C C . GLY A 1 72 ? 0.310 -4.615 -12.025 1.00 87.94 72 GLY A C 1
ATOM 578 O O . GLY A 1 72 ? 0.370 -3.981 -10.969 1.00 87.94 72 GLY A O 1
ATOM 579 N N . VAL A 1 73 ? 0.789 -5.855 -12.126 1.00 87.06 73 VAL A N 1
ATOM 580 C CA . VAL A 1 73 ? 1.465 -6.550 -11.022 1.00 87.06 73 VAL A CA 1
ATOM 581 C C . VAL A 1 73 ? 2.859 -5.953 -10.827 1.00 87.06 73 VAL A C 1
ATOM 583 O O . VAL A 1 73 ? 3.650 -5.902 -11.764 1.00 87.06 73 VAL A O 1
ATOM 586 N N . SER A 1 74 ? 3.174 -5.511 -9.608 1.00 85.81 74 SER A N 1
ATOM 587 C CA . 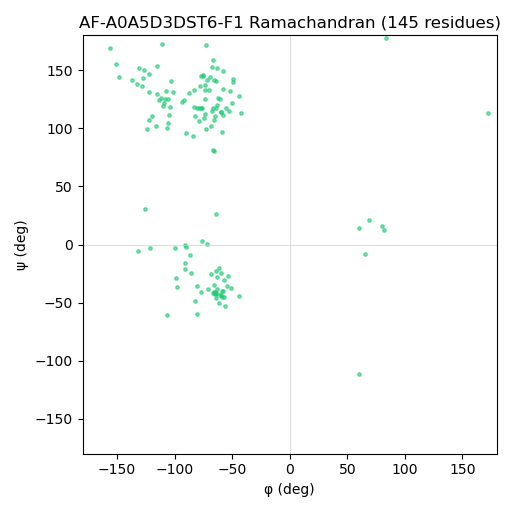SER A 1 74 ? 4.527 -5.052 -9.273 1.00 85.81 74 SER A CA 1
ATOM 588 C C . SER A 1 74 ? 5.509 -6.227 -9.257 1.00 85.81 74 SER A C 1
ATOM 590 O O . SER A 1 74 ? 5.174 -7.319 -8.805 1.00 85.81 74 SER A O 1
ATOM 592 N N . ILE A 1 75 ? 6.746 -5.999 -9.686 1.00 84.56 75 ILE A N 1
ATOM 593 C CA . ILE A 1 75 ? 7.814 -7.007 -9.654 1.00 84.56 75 ILE A CA 1
ATOM 594 C C . ILE A 1 75 ? 8.368 -7.151 -8.234 1.00 84.56 75 ILE A C 1
ATOM 596 O O . ILE A 1 75 ? 8.620 -8.269 -7.777 1.00 84.56 75 ILE A O 1
ATOM 600 N N . SER A 1 76 ? 8.538 -6.032 -7.522 1.00 81.75 76 SER A N 1
ATOM 601 C CA . SER A 1 76 ? 9.025 -6.001 -6.145 1.00 81.75 76 SER A CA 1
ATOM 602 C C . SER A 1 76 ? 8.162 -5.108 -5.250 1.00 81.75 76 SER A C 1
ATOM 604 O O . SER A 1 76 ? 7.742 -4.011 -5.629 1.00 81.75 76 SER A O 1
ATOM 606 N N . ILE A 1 77 ? 7.899 -5.597 -4.035 1.00 82.44 77 ILE A N 1
ATOM 607 C CA . ILE A 1 77 ? 7.304 -4.818 -2.948 1.00 82.44 77 ILE A CA 1
ATOM 608 C C . ILE A 1 77 ? 8.335 -4.709 -1.834 1.00 82.44 77 ILE A C 1
ATOM 610 O O . ILE A 1 77 ? 8.846 -5.718 -1.359 1.00 82.44 77 ILE A O 1
ATOM 614 N N . VAL A 1 78 ? 8.568 -3.494 -1.359 1.00 81.25 78 VAL A N 1
ATOM 615 C CA . VAL A 1 78 ? 9.262 -3.248 -0.094 1.00 81.25 78 VAL A CA 1
ATOM 616 C C . VAL A 1 78 ? 8.229 -2.810 0.936 1.00 81.25 78 VAL A C 1
ATOM 618 O O . VAL A 1 78 ? 7.485 -1.860 0.705 1.00 81.25 78 VAL A O 1
ATOM 621 N N . SER A 1 79 ? 8.155 -3.484 2.076 1.00 81.56 79 SER A N 1
ATOM 622 C CA . SER A 1 79 ? 7.264 -3.090 3.171 1.00 81.56 79 SER A CA 1
ATOM 623 C C . SER A 1 79 ? 8.023 -3.056 4.488 1.00 81.56 79 SER A C 1
ATOM 625 O O . SER A 1 79 ? 8.965 -3.826 4.687 1.00 81.56 79 SER A O 1
ATOM 627 N N . ASN A 1 80 ? 7.594 -2.215 5.430 1.00 73.00 80 ASN A N 1
ATOM 628 C CA . ASN A 1 80 ? 7.996 -2.411 6.821 1.00 73.00 80 ASN A CA 1
ATOM 629 C C . ASN A 1 80 ? 7.436 -3.755 7.325 1.00 73.00 80 ASN A C 1
ATOM 631 O O . ASN A 1 80 ? 6.431 -4.238 6.804 1.00 73.00 80 ASN A O 1
ATOM 635 N N . ARG A 1 81 ? 8.097 -4.404 8.295 1.00 65.44 81 ARG A N 1
ATOM 636 C CA . ARG A 1 81 ? 7.784 -5.766 8.801 1.00 65.44 81 ARG A CA 1
ATOM 637 C C . ARG A 1 81 ? 6.411 -5.909 9.488 1.00 65.44 81 ARG A C 1
ATOM 639 O O . ARG A 1 81 ? 6.225 -6.789 10.324 1.00 65.44 81 ARG A O 1
ATOM 646 N N . ASP A 1 82 ? 5.441 -5.072 9.148 1.00 78.88 82 ASP A N 1
ATOM 647 C CA . ASP A 1 82 ? 4.075 -5.155 9.629 1.00 78.88 82 ASP A CA 1
ATOM 648 C C . ASP A 1 82 ? 3.512 -6.571 9.415 1.00 78.88 82 ASP A C 1
ATOM 650 O O . ASP A 1 82 ? 3.617 -7.164 8.333 1.00 78.88 82 ASP A O 1
ATOM 654 N N . ALA A 1 83 ? 2.903 -7.118 10.470 1.00 77.38 83 ALA A N 1
ATOM 655 C CA . ALA A 1 83 ? 2.335 -8.464 10.491 1.00 77.38 83 ALA A CA 1
ATOM 656 C C . ALA A 1 83 ? 1.336 -8.707 9.343 1.00 77.38 83 ALA A C 1
ATOM 658 O O . ALA A 1 83 ? 1.163 -9.838 8.882 1.00 77.38 83 ALA A O 1
ATOM 659 N N . ARG A 1 8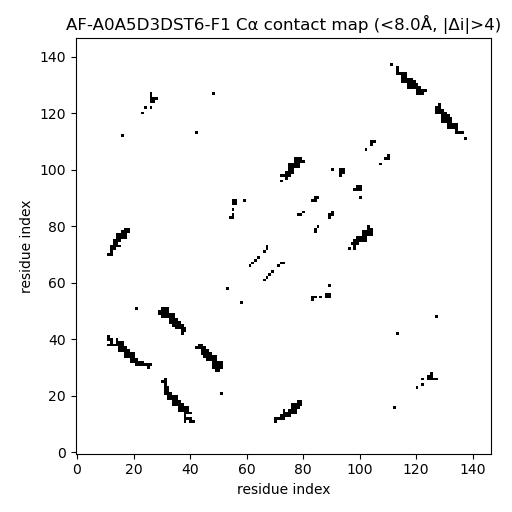4 ? 0.692 -7.645 8.839 1.00 80.56 84 ARG A N 1
ATOM 660 C CA . ARG A 1 84 ? -0.238 -7.707 7.705 1.00 80.56 84 ARG A CA 1
ATOM 661 C C . ARG A 1 84 ? 0.475 -8.103 6.407 1.00 80.56 84 ARG A C 1
ATOM 663 O O . ARG A 1 84 ? -0.051 -8.952 5.683 1.00 80.56 84 ARG A O 1
ATOM 670 N N . PHE A 1 85 ? 1.675 -7.573 6.155 1.00 76.62 85 PHE A N 1
ATOM 671 C CA . PHE A 1 85 ? 2.483 -7.871 4.960 1.00 76.62 85 PHE A CA 1
ATOM 672 C C . PHE A 1 85 ? 3.350 -9.124 5.108 1.00 76.62 85 PHE A C 1
ATOM 674 O O . PHE A 1 85 ? 3.669 -9.776 4.118 1.00 76.62 85 PHE A O 1
ATOM 681 N N . THR A 1 86 ? 3.698 -9.510 6.336 1.00 77.50 86 THR A N 1
ATOM 682 C CA . THR A 1 86 ? 4.473 -10.736 6.604 1.00 77.50 86 THR A CA 1
ATOM 683 C C . THR A 1 86 ? 3.597 -11.975 6.830 1.00 77.50 86 THR A C 1
ATOM 685 O O . THR A 1 86 ? 4.115 -13.089 6.979 1.00 77.50 86 THR A O 1
ATOM 688 N N . SER A 1 87 ? 2.268 -11.813 6.805 1.00 83.38 87 SER A N 1
ATOM 689 C CA . SER A 1 87 ? 1.301 -12.897 6.988 1.00 83.38 87 SER A CA 1
ATOM 690 C C . SER A 1 87 ? 1.464 -14.026 5.959 1.00 83.38 87 SER A C 1
ATOM 692 O O . SER A 1 87 ? 1.811 -13.805 4.796 1.00 83.38 87 SER A O 1
ATOM 694 N N . LYS A 1 88 ? 1.133 -15.264 6.361 1.00 86.19 88 LYS A N 1
ATOM 695 C CA . LYS A 1 88 ? 1.133 -16.434 5.455 1.00 86.19 88 LYS A CA 1
ATOM 696 C C . LYS A 1 88 ? 0.265 -16.200 4.214 1.00 86.19 88 LYS A C 1
ATOM 698 O O . LYS A 1 88 ? 0.610 -16.655 3.129 1.00 86.19 88 LYS A O 1
ATOM 703 N N . PHE A 1 89 ? -0.850 -15.489 4.384 1.00 86.56 89 PHE A N 1
ATOM 704 C CA . PHE A 1 89 ? -1.744 -15.124 3.292 1.00 86.56 89 PHE A CA 1
ATOM 705 C C . PHE A 1 89 ? -1.031 -14.242 2.257 1.00 86.56 89 PHE A C 1
ATOM 707 O O . PHE A 1 89 ? -1.053 -14.560 1.072 1.00 86.56 89 PHE A O 1
ATOM 714 N N . TRP A 1 90 ? -0.364 -13.173 2.704 1.00 85.00 90 TRP A N 1
ATOM 715 C CA . TRP A 1 90 ? 0.313 -12.236 1.806 1.00 85.00 90 TRP A CA 1
ATOM 716 C C . TRP A 1 90 ? 1.458 -12.898 1.039 1.00 85.00 90 TRP A C 1
ATOM 718 O O . TRP A 1 90 ? 1.555 -12.753 -0.177 1.00 85.00 90 TRP A O 1
ATOM 728 N N . LYS A 1 91 ? 2.249 -13.730 1.728 1.00 83.94 91 LYS A N 1
ATOM 729 C CA . LYS A 1 91 ? 3.316 -14.525 1.104 1.00 83.94 91 LYS A CA 1
ATOM 730 C C . LYS A 1 91 ? 2.783 -15.431 -0.010 1.00 83.94 91 LYS A C 1
ATOM 732 O O . LYS A 1 91 ? 3.354 -15.476 -1.094 1.00 83.94 91 LYS A O 1
ATOM 737 N N . ARG A 1 92 ? 1.666 -16.131 0.230 1.00 88.06 92 ARG A N 1
ATOM 738 C CA . ARG A 1 92 ? 1.023 -16.987 -0.787 1.00 88.06 92 ARG A CA 1
ATOM 739 C C . ARG A 1 92 ? 0.510 -16.182 -1.977 1.00 88.06 92 ARG A C 1
ATOM 741 O O . ARG A 1 92 ? 0.681 -16.611 -3.113 1.00 88.06 92 ARG A O 1
ATOM 748 N N . LEU A 1 93 ? -0.095 -15.024 -1.718 1.00 87.50 93 LEU A N 1
ATOM 749 C CA . LEU A 1 93 ? -0.576 -14.128 -2.765 1.00 87.50 93 LEU A CA 1
ATOM 750 C C . LEU A 1 93 ? 0.568 -13.678 -3.686 1.00 87.50 93 LEU A C 1
ATOM 752 O O . LEU A 1 93 ? 0.412 -13.689 -4.901 1.00 87.50 93 LEU A O 1
ATOM 756 N N . GLN A 1 94 ? 1.720 -13.328 -3.119 1.00 84.12 94 GLN A N 1
ATOM 757 C CA . GLN A 1 94 ? 2.888 -12.896 -3.889 1.00 84.12 94 GLN A CA 1
ATOM 758 C C . GLN A 1 94 ? 3.428 -14.001 -4.791 1.00 84.12 94 GLN A C 1
ATOM 760 O O . GLN A 1 94 ? 3.644 -13.760 -5.975 1.00 84.12 94 GLN A O 1
ATOM 765 N N . VAL A 1 95 ? 3.560 -15.221 -4.260 1.00 85.25 95 VAL A N 1
ATOM 766 C CA . VAL A 1 95 ? 3.959 -16.394 -5.054 1.00 85.25 95 VAL A CA 1
ATOM 767 C C . VAL A 1 95 ? 2.969 -16.636 -6.194 1.00 85.25 95 VAL A C 1
ATOM 769 O O . VAL A 1 95 ? 3.381 -16.815 -7.334 1.00 85.25 95 VAL A O 1
ATOM 772 N N . SER A 1 96 ? 1.664 -16.574 -5.911 1.00 88.00 96 SER A N 1
ATOM 773 C CA . SER A 1 96 ? 0.620 -16.768 -6.926 1.00 88.00 96 SER A CA 1
ATOM 774 C C . SER A 1 96 ? 0.636 -15.707 -8.027 1.00 88.00 96 SER A C 1
ATOM 776 O O . SER A 1 96 ? 0.182 -15.987 -9.131 1.00 88.00 96 SER A O 1
ATOM 778 N N . MET A 1 97 ? 1.108 -14.496 -7.729 1.00 85.12 97 MET A N 1
ATOM 779 C CA . MET A 1 97 ? 1.220 -13.403 -8.695 1.00 85.12 97 MET A CA 1
ATOM 780 C C . MET A 1 97 ? 2.580 -13.364 -9.408 1.00 85.12 97 MET A C 1
ATOM 782 O O . MET A 1 97 ? 2.797 -12.483 -10.233 1.00 85.12 97 MET A O 1
ATOM 786 N N . GLY A 1 98 ? 3.506 -14.278 -9.092 1.00 83.81 98 GLY A N 1
ATOM 787 C CA . GLY A 1 98 ? 4.862 -14.262 -9.649 1.00 83.81 98 GLY A CA 1
ATOM 788 C C . GLY A 1 98 ? 5.720 -13.095 -9.149 1.00 83.81 98 GLY A C 1
ATOM 789 O O . GLY A 1 98 ? 6.698 -12.721 -9.792 1.00 83.81 98 GLY A O 1
ATOM 790 N N . MET A 1 99 ? 5.361 -12.500 -8.011 1.00 81.25 99 MET A N 1
ATOM 791 C CA . MET A 1 99 ? 6.105 -11.387 -7.429 1.00 81.25 99 MET A CA 1
ATOM 792 C C . MET A 1 99 ? 7.369 -11.889 -6.744 1.00 81.25 99 MET A C 1
ATOM 794 O O . MET A 1 99 ? 7.352 -12.931 -6.079 1.00 81.25 99 MET A O 1
ATOM 798 N N . ARG A 1 100 ? 8.450 -11.106 -6.806 1.00 70.88 100 ARG A N 1
ATOM 799 C CA . ARG A 1 100 ? 9.592 -11.356 -5.922 1.00 70.88 100 ARG A CA 1
ATOM 800 C C . ARG A 1 100 ? 9.151 -11.134 -4.476 1.00 70.88 100 ARG A C 1
ATOM 802 O O . ARG A 1 100 ? 8.356 -10.234 -4.189 1.00 70.88 100 ARG A O 1
ATOM 809 N N . SER A 1 101 ? 9.636 -11.991 -3.577 1.00 62.00 101 SER A N 1
ATOM 810 C CA . SER A 1 101 ? 9.326 -11.917 -2.147 1.00 62.00 101 SER A CA 1
ATOM 811 C C . SER A 1 101 ? 9.540 -10.494 -1.628 1.00 62.00 101 SER A C 1
ATOM 813 O O . SER A 1 101 ? 10.495 -9.844 -2.064 1.00 62.00 101 SER A O 1
ATOM 815 N N . PRO A 1 102 ? 8.688 -10.005 -0.709 1.00 59.38 102 PRO A N 1
ATOM 816 C CA . PRO A 1 102 ? 8.804 -8.656 -0.217 1.00 59.38 102 PRO A CA 1
ATOM 817 C C . PRO A 1 102 ? 10.128 -8.574 0.507 1.00 59.38 102 PRO A C 1
ATOM 819 O O . PRO A 1 102 ? 10.368 -9.319 1.460 1.00 59.38 102 PRO A O 1
ATOM 822 N N . VAL A 1 103 ? 11.003 -7.722 0.001 1.00 56.50 103 VAL A N 1
ATOM 823 C CA . VAL A 1 103 ? 12.295 -7.565 0.629 1.00 56.50 103 VAL A CA 1
ATOM 824 C C . VAL A 1 103 ? 12.056 -6.677 1.835 1.00 56.50 103 VAL A C 1
ATOM 826 O O . VAL A 1 103 ? 11.557 -5.553 1.708 1.00 56.50 103 VAL A O 1
ATOM 829 N N . CYS A 1 104 ? 12.318 -7.219 3.020 1.00 56.41 104 CYS A N 1
ATOM 830 C CA . CYS A 1 104 ? 12.332 -6.395 4.205 1.00 56.41 104 CYS A CA 1
ATOM 831 C C . CYS A 1 104 ? 13.503 -5.422 4.082 1.00 56.41 104 CYS A C 1
ATOM 833 O O . CYS A 1 104 ? 14.581 -5.792 3.631 1.00 56.41 104 CYS A O 1
ATOM 835 N N . TRP A 1 105 ? 13.299 -4.188 4.522 1.00 49.69 105 TRP A N 1
ATOM 836 C CA . TRP A 1 105 ? 14.332 -3.159 4.554 1.00 49.69 105 TRP A CA 1
ATOM 837 C C . TRP A 1 105 ? 15.686 -3.607 5.073 1.00 49.69 105 TRP A C 1
ATOM 839 O O . TRP A 1 105 ? 16.711 -3.300 4.470 1.00 49.69 105 TRP A O 1
ATOM 849 N N . ASP A 1 106 ? 15.667 -4.359 6.167 1.00 48.41 106 ASP A N 1
ATOM 850 C CA . ASP A 1 106 ? 16.880 -4.848 6.810 1.00 48.41 106 ASP A CA 1
ATOM 851 C C . ASP A 1 106 ? 17.715 -5.771 5.900 1.00 48.41 106 ASP A C 1
ATOM 853 O O . ASP A 1 106 ? 18.915 -5.896 6.117 1.00 48.41 106 ASP A O 1
ATOM 857 N N . ASP A 1 107 ? 17.118 -6.358 4.855 1.00 45.47 107 ASP A N 1
ATOM 858 C CA . ASP A 1 107 ? 17.780 -7.309 3.955 1.00 45.47 107 ASP A CA 1
ATOM 859 C C . ASP A 1 107 ? 18.446 -6.628 2.739 1.00 45.47 107 ASP A C 1
ATOM 861 O O . ASP A 1 107 ? 19.273 -7.247 2.074 1.00 45.47 107 ASP A O 1
ATOM 865 N N . ILE A 1 108 ? 18.113 -5.364 2.424 1.00 52.41 108 ILE A N 1
ATOM 866 C CA . ILE A 1 108 ? 18.707 -4.633 1.278 1.00 52.41 108 ILE A CA 1
ATOM 867 C C . ILE A 1 108 ? 19.962 -3.855 1.693 1.00 52.41 108 ILE A C 1
ATOM 869 O O . ILE A 1 108 ? 20.764 -3.480 0.843 1.00 52.41 108 ILE A O 1
ATOM 873 N N . GLY A 1 109 ? 20.139 -3.542 2.979 1.00 44.12 109 GLY A N 1
ATOM 874 C CA . GLY A 1 109 ? 21.166 -2.585 3.415 1.00 44.12 109 GLY A CA 1
ATOM 875 C C . GLY A 1 109 ? 20.926 -1.142 2.926 1.00 44.12 109 GLY A C 1
ATOM 876 O O . GLY A 1 109 ? 21.585 -0.220 3.397 1.00 44.12 109 GLY A O 1
ATOM 877 N N . GLU A 1 110 ? 19.946 -0.906 2.046 1.00 46.97 110 GLU A N 1
ATOM 878 C CA . GLU A 1 110 ? 19.399 0.414 1.734 1.00 46.97 110 GLU A CA 1
ATOM 879 C C . GLU A 1 110 ? 18.331 0.782 2.769 1.00 46.97 110 GLU A C 1
ATOM 881 O O . GLU A 1 110 ? 17.153 0.474 2.608 1.00 46.97 110 GLU A O 1
ATOM 886 N N . GLN A 1 111 ? 18.712 1.484 3.831 1.00 40.78 111 GLN A N 1
ATOM 887 C CA . GLN A 1 111 ? 17.738 2.143 4.700 1.00 40.78 111 GLN A CA 1
ATOM 888 C C . GLN A 1 111 ? 17.460 3.563 4.206 1.00 40.78 111 GLN A C 1
ATOM 890 O O . GLN A 1 111 ? 18.185 4.489 4.561 1.00 40.78 111 GLN A O 1
ATOM 895 N N . ARG A 1 112 ? 16.388 3.743 3.423 1.00 52.19 112 ARG A N 1
ATOM 896 C CA . ARG A 1 112 ? 15.492 4.921 3.482 1.00 52.19 112 ARG A CA 1
ATOM 897 C C . ARG A 1 112 ? 14.484 4.898 2.341 1.00 52.19 112 ARG A C 1
ATOM 899 O O . ARG A 1 112 ? 14.826 5.127 1.182 1.00 52.19 112 ARG A O 1
ATOM 906 N N . LEU A 1 113 ? 13.205 4.729 2.672 1.00 50.91 113 LEU A N 1
ATOM 907 C CA . LEU A 1 113 ? 12.151 5.208 1.785 1.00 50.91 113 LEU A CA 1
ATOM 908 C C . LEU A 1 113 ? 12.051 6.720 1.891 1.00 50.91 113 LEU A C 1
ATOM 910 O O . LEU A 1 113 ? 12.123 7.297 2.975 1.00 50.91 113 LEU A O 1
ATOM 914 N N . MET A 1 114 ? 11.724 7.322 0.757 1.00 54.03 114 MET A N 1
ATOM 915 C CA . MET A 1 114 ? 10.932 8.538 0.731 1.00 54.03 114 MET A CA 1
ATOM 916 C C . MET A 1 114 ? 9.530 8.194 1.246 1.00 54.03 114 MET A C 1
ATOM 918 O O . MET A 1 114 ? 8.624 7.913 0.466 1.00 54.03 114 MET A O 1
ATOM 922 N N . VAL A 1 115 ? 9.366 8.122 2.564 1.00 50.91 115 VAL A N 1
ATOM 923 C CA . VAL A 1 115 ? 8.037 8.154 3.172 1.00 50.91 115 VAL A CA 1
ATOM 924 C C . VAL A 1 115 ? 7.655 9.628 3.276 1.00 50.91 115 VAL A C 1
ATOM 926 O O . VAL A 1 115 ? 8.492 10.435 3.691 1.00 50.91 115 VAL A O 1
ATOM 929 N N . PRO A 1 116 ? 6.436 10.022 2.880 1.00 58.47 116 PRO A N 1
ATOM 930 C CA . PRO A 1 116 ? 5.926 11.340 3.214 1.00 58.47 116 PRO A CA 1
ATOM 931 C C . PRO A 1 116 ? 5.930 11.487 4.739 1.00 58.47 116 PRO A C 1
ATOM 933 O O . PRO A 1 116 ? 5.190 10.792 5.435 1.00 58.47 116 PRO A O 1
ATOM 936 N N . GLU A 1 117 ? 6.791 12.354 5.265 1.00 65.50 117 GLU A N 1
ATOM 937 C CA . GLU A 1 117 ? 6.806 12.660 6.692 1.00 65.50 117 GLU A CA 1
ATOM 938 C C . GLU A 1 117 ? 5.498 13.374 7.028 1.00 65.50 117 GLU A C 1
ATOM 940 O O . GLU A 1 117 ? 5.201 14.437 6.472 1.00 65.50 117 GLU A O 1
ATOM 945 N N . LEU A 1 118 ? 4.687 12.763 7.893 1.00 62.50 118 LEU A N 1
ATOM 946 C CA . LEU A 1 118 ? 3.432 13.358 8.321 1.00 62.50 118 LEU A CA 1
ATOM 947 C C . LEU A 1 118 ? 3.733 14.490 9.301 1.00 62.50 118 LEU A C 1
ATOM 949 O O . LEU A 1 118 ? 4.118 14.249 10.439 1.00 62.50 118 LEU A O 1
ATOM 953 N N . VAL A 1 119 ? 3.519 15.724 8.858 1.00 68.25 119 VAL A N 1
ATOM 954 C CA . VAL A 1 119 ? 3.692 16.918 9.689 1.00 68.25 119 VAL A CA 1
ATOM 955 C C . VAL A 1 119 ? 2.443 17.126 10.538 1.00 68.25 119 VAL A C 1
ATOM 957 O O . VAL A 1 119 ? 2.533 17.340 11.742 1.00 68.25 119 VAL A O 1
ATOM 960 N N . GLN A 1 120 ? 1.265 17.074 9.910 1.00 64.50 120 GLN A N 1
ATOM 961 C CA . GLN A 1 120 ? -0.026 17.268 10.573 1.00 64.50 120 GLN A CA 1
ATOM 962 C C . GLN A 1 120 ? -1.109 16.434 9.885 1.00 64.50 120 GLN A C 1
ATOM 964 O O . GLN A 1 120 ? -1.122 16.319 8.659 1.00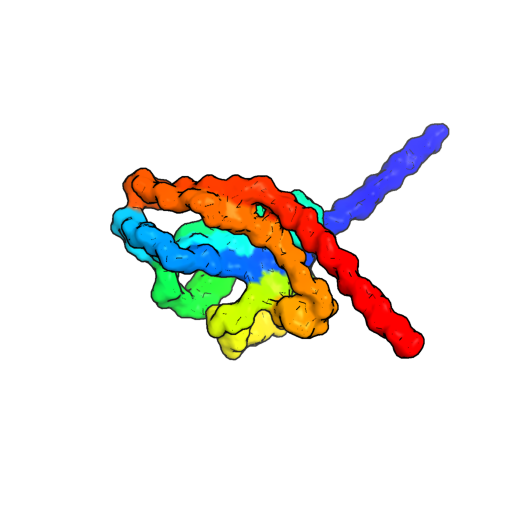 64.50 120 GLN A O 1
ATOM 969 N N . SER A 1 121 ? -2.049 15.902 10.666 1.00 67.75 121 SER A N 1
ATOM 970 C CA . SER A 1 121 ? -3.282 15.303 10.152 1.00 67.75 121 SER A CA 1
ATOM 971 C C . SER A 1 121 ? -4.501 15.993 10.743 1.00 67.75 121 SER A C 1
ATOM 973 O O . SER A 1 121 ? -4.585 16.121 11.965 1.00 67.75 121 SER A O 1
ATOM 975 N N . THR A 1 122 ? -5.463 16.374 9.909 1.00 71.81 122 THR A N 1
ATOM 976 C CA . THR A 1 122 ? -6.762 16.879 10.371 1.00 71.81 122 THR A CA 1
ATOM 977 C C . THR A 1 122 ? -7.898 16.101 9.723 1.00 71.81 122 THR A C 1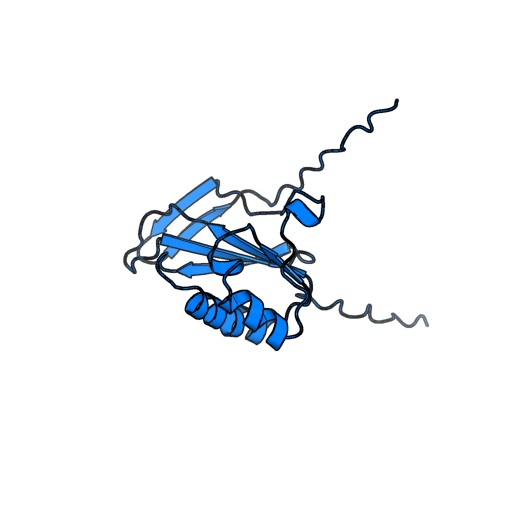
ATOM 979 O O . THR A 1 122 ? -7.768 15.585 8.610 1.00 71.81 122 THR A O 1
ATOM 982 N N . ASN A 1 123 ? -9.014 16.000 10.443 1.00 73.19 123 ASN A N 1
ATOM 983 C CA . ASN A 1 123 ? -10.221 15.342 9.965 1.00 73.19 123 ASN A CA 1
ATOM 984 C C . ASN A 1 123 ? -11.309 16.394 9.753 1.00 73.19 123 ASN A C 1
ATOM 986 O O . ASN A 1 123 ? -11.642 17.125 10.683 1.00 73.19 123 ASN A O 1
ATOM 990 N N . GLU A 1 124 ? -11.892 16.426 8.559 1.00 73.00 124 GLU A N 1
ATOM 991 C CA . GLU A 1 124 ? -13.074 17.234 8.251 1.00 73.00 124 GLU A CA 1
ATOM 992 C C . GLU A 1 124 ? -14.163 16.302 7.707 1.00 73.00 124 GLU A C 1
ATOM 994 O O . GLU A 1 124 ? -14.121 15.837 6.562 1.00 73.00 124 GLU A O 1
ATOM 999 N N . GLY A 1 125 ? -15.105 15.934 8.578 1.00 76.06 125 GLY A N 1
ATOM 1000 C CA . GLY A 1 125 ? -16.070 14.871 8.304 1.00 76.06 125 GLY A CA 1
ATOM 1001 C C . GLY A 1 125 ? -15.381 13.522 8.051 1.00 76.06 125 GLY A C 1
ATOM 1002 O O . GLY A 1 125 ? -14.793 12.926 8.954 1.00 76.06 125 GLY A O 1
ATOM 1003 N N . ASP A 1 126 ? -15.451 13.043 6.807 1.00 68.19 126 ASP A N 1
ATOM 1004 C CA . ASP A 1 126 ? -14.802 11.801 6.356 1.00 68.19 126 ASP A CA 1
ATOM 1005 C C . ASP A 1 126 ? -13.476 12.015 5.617 1.00 68.19 126 ASP A C 1
ATOM 1007 O O . ASP A 1 126 ? -12.829 11.044 5.207 1.00 68.19 126 ASP A O 1
ATOM 1011 N N . LYS A 1 127 ? -13.077 13.271 5.403 1.00 70.56 127 LYS A N 1
ATOM 1012 C CA . LYS A 1 127 ? -11.831 13.608 4.718 1.00 70.56 127 LYS A CA 1
ATOM 1013 C C . LYS A 1 127 ? -10.704 13.663 5.741 1.00 70.56 127 LYS A C 1
ATOM 1015 O O . LYS A 1 127 ? -10.832 14.325 6.767 1.00 70.56 127 LYS A O 1
ATOM 1020 N N . VAL A 1 128 ? -9.605 12.975 5.435 1.00 72.19 128 VAL A N 1
ATOM 1021 C CA . VAL A 1 128 ? -8.349 13.103 6.180 1.00 72.19 128 VAL A CA 1
ATOM 1022 C C . VAL A 1 128 ? -7.405 13.947 5.345 1.00 72.19 128 VAL A C 1
ATOM 1024 O O . VAL A 1 128 ? -7.047 13.558 4.232 1.00 72.19 128 VAL A O 1
ATOM 1027 N N . PHE A 1 129 ? -7.006 15.092 5.880 1.00 75.44 129 PHE A N 1
ATOM 1028 C CA . PHE A 1 129 ? -5.975 15.926 5.287 1.00 75.44 129 PHE A CA 1
ATOM 1029 C C . PHE A 1 129 ? -4.640 15.554 5.907 1.00 75.44 129 PHE A C 1
ATOM 1031 O O . PHE A 1 129 ? -4.475 15.616 7.123 1.00 75.44 129 PHE A O 1
ATOM 1038 N N . LEU A 1 130 ? -3.690 15.162 5.064 1.00 73.00 130 LEU A N 1
ATOM 1039 C CA . LEU A 1 130 ? -2.315 14.917 5.469 1.00 73.00 130 LEU A CA 1
ATOM 1040 C C . LEU A 1 130 ? -1.463 16.080 4.981 1.00 73.00 130 LEU A C 1
ATOM 1042 O O . LEU A 1 130 ? -1.237 16.235 3.781 1.00 73.00 130 LEU A O 1
ATOM 1046 N N . LYS A 1 131 ? -0.964 16.886 5.914 1.00 75.44 131 LYS A N 1
ATOM 1047 C CA . LYS A 1 131 ? 0.143 17.788 5.629 1.00 75.44 131 LYS A CA 1
ATOM 1048 C C . LYS A 1 131 ? 1.411 16.955 5.668 1.00 75.44 131 LYS A C 1
ATOM 1050 O O . LYS A 1 131 ? 1.854 16.543 6.739 1.00 75.44 131 LYS A O 1
ATOM 1055 N N . VAL A 1 132 ? 1.961 16.690 4.495 1.00 69.00 132 VAL A N 1
ATOM 1056 C CA . VAL A 1 132 ? 3.208 15.944 4.344 1.00 69.00 132 VAL A CA 1
ATOM 1057 C C . VAL A 1 132 ? 4.347 16.904 4.032 1.00 69.00 132 VAL A C 1
ATOM 1059 O O . VAL A 1 132 ? 4.162 17.870 3.290 1.00 69.00 132 VAL A O 1
ATOM 1062 N N . ALA A 1 133 ? 5.524 16.666 4.606 1.00 68.50 133 ALA A N 1
ATOM 1063 C CA . ALA A 1 133 ? 6.721 17.373 4.170 1.00 68.50 133 ALA A CA 1
ATOM 1064 C C . ALA A 1 133 ? 7.080 16.928 2.737 1.00 68.50 133 ALA A C 1
ATOM 1066 O O . ALA A 1 133 ? 6.767 15.792 2.357 1.00 68.50 133 ALA A O 1
ATOM 1067 N N . PRO A 1 134 ? 7.757 17.777 1.935 1.00 62.97 134 PRO A N 1
ATOM 1068 C CA . PRO A 1 134 ? 8.363 17.328 0.686 1.00 62.97 134 PRO A CA 1
ATOM 1069 C C . PRO A 1 134 ? 9.191 16.068 0.941 1.00 62.97 134 PRO A C 1
ATOM 1071 O O . PRO A 1 134 ? 9.872 15.990 1.964 1.00 62.97 134 PRO A O 1
ATOM 1074 N N . MET A 1 135 ? 9.141 15.089 0.033 1.00 57.62 135 MET A N 1
ATOM 1075 C CA . MET A 1 135 ? 9.951 13.873 0.144 1.00 57.62 135 MET A CA 1
ATOM 1076 C C . MET A 1 135 ? 11.435 14.258 0.176 1.00 57.62 135 MET A C 1
ATOM 1078 O O . MET A 1 135 ? 12.046 14.503 -0.862 1.00 57.62 135 MET A O 1
ATOM 1082 N N . LYS A 1 136 ? 12.023 14.353 1.370 1.00 49.62 136 LYS A N 1
ATOM 1083 C CA . LYS A 1 136 ? 13.440 14.676 1.534 1.00 49.62 136 LYS A CA 1
ATOM 1084 C C . LYS A 1 136 ? 14.253 13.407 1.306 1.00 49.62 136 LYS A C 1
ATOM 1086 O O . LYS A 1 136 ? 14.130 12.437 2.049 1.00 49.62 136 LYS A O 1
ATOM 1091 N N . GLY A 1 137 ? 15.096 13.412 0.276 1.00 44.03 137 GLY A N 1
ATOM 1092 C CA . GLY A 1 137 ? 16.187 12.451 0.173 1.00 44.03 137 GLY A CA 1
ATOM 1093 C C . GLY A 1 137 ? 17.261 12.843 1.180 1.00 44.03 137 GLY A C 1
ATOM 1094 O O . GLY A 1 137 ? 17.874 13.894 1.032 1.00 44.03 137 GLY A O 1
ATOM 1095 N N . VAL A 1 138 ? 17.470 12.039 2.219 1.00 41.56 138 VAL A N 1
ATOM 1096 C CA . VAL A 1 138 ? 18.605 12.228 3.129 1.00 41.56 138 VAL A CA 1
ATOM 1097 C C . VAL A 1 138 ? 19.611 11.126 2.835 1.00 41.56 138 VAL A C 1
ATOM 1099 O O . VAL A 1 138 ? 19.428 9.981 3.251 1.00 41.56 138 VAL A O 1
ATOM 1102 N N . PHE A 1 139 ? 20.650 11.482 2.082 1.00 31.66 139 PHE A N 1
ATOM 1103 C CA . PHE A 1 139 ? 21.811 10.631 1.853 1.00 31.66 139 PHE A CA 1
ATOM 1104 C C . PHE A 1 139 ? 22.683 10.669 3.110 1.00 31.66 139 PHE A C 1
ATOM 1106 O O . PHE A 1 139 ? 23.153 11.733 3.510 1.00 31.66 139 PHE A O 1
ATOM 1113 N N . CYS A 1 140 ? 22.869 9.525 3.762 1.00 41.97 140 CYS A N 1
ATOM 1114 C CA . CYS A 1 140 ? 23.901 9.372 4.778 1.00 41.97 140 CYS A CA 1
ATOM 1115 C C . CYS A 1 140 ? 25.006 8.526 4.157 1.00 41.97 140 CYS A C 1
ATOM 1117 O O . CYS A 1 140 ? 24.836 7.321 3.996 1.00 41.97 140 CYS A O 1
ATOM 1119 N N . ASP A 1 141 ? 26.110 9.176 3.789 1.00 32.50 141 ASP A N 1
ATOM 1120 C CA . ASP A 1 141 ? 27.331 8.492 3.383 1.00 32.50 141 ASP A CA 1
ATOM 1121 C C . ASP A 1 141 ? 27.868 7.722 4.595 1.00 32.50 141 ASP A C 1
ATOM 1123 O O . ASP A 1 141 ? 28.267 8.307 5.609 1.00 32.50 141 ASP A O 1
ATOM 1127 N N . SER A 1 142 ? 27.805 6.395 4.548 1.00 36.81 142 SER A N 1
ATOM 1128 C CA . SER A 1 142 ? 28.404 5.564 5.582 1.00 36.81 142 SER A CA 1
ATOM 1129 C C . SER A 1 142 ? 29.920 5.626 5.416 1.00 36.81 142 SER A C 1
ATOM 1131 O O . SER A 1 142 ? 30.493 4.936 4.571 1.00 36.81 142 SER A O 1
ATOM 1133 N N . LYS A 1 143 ? 30.566 6.459 6.237 1.00 40.28 143 LYS A N 1
ATOM 1134 C CA . LYS A 1 143 ? 32.021 6.548 6.394 1.00 40.28 143 LYS A CA 1
ATOM 1135 C C . LYS A 1 143 ? 32.631 5.140 6.426 1.00 40.28 143 LYS A C 1
ATOM 1137 O O . LYS A 1 143 ? 32.398 4.382 7.371 1.00 40.28 143 LYS A O 1
ATOM 1142 N N . ARG A 1 144 ? 33.411 4.790 5.395 1.00 41.69 144 ARG A N 1
ATOM 1143 C CA . ARG A 1 144 ? 34.236 3.574 5.386 1.00 41.69 144 ARG A CA 1
ATOM 1144 C C . ARG A 1 144 ? 35.139 3.618 6.618 1.00 41.69 144 ARG A C 1
ATOM 1146 O O . ARG A 1 144 ? 35.960 4.524 6.751 1.00 41.69 144 ARG A O 1
ATOM 1153 N N . ARG A 1 145 ? 34.983 2.649 7.521 1.00 41.66 145 ARG A N 1
ATOM 1154 C CA . ARG A 1 145 ? 36.016 2.331 8.509 1.00 41.66 145 ARG A CA 1
ATOM 1155 C C . ARG A 1 145 ? 37.191 1.740 7.731 1.00 41.66 145 ARG A C 1
ATOM 1157 O O . ARG A 1 145 ? 37.098 0.612 7.259 1.00 41.66 145 ARG A O 1
ATOM 1164 N N . GLY A 1 146 ? 38.226 2.549 7.521 1.00 46.34 146 GLY A N 1
ATOM 1165 C CA . GLY A 1 146 ? 39.555 2.060 7.174 1.00 46.34 146 GLY A CA 1
ATOM 1166 C C . GLY A 1 146 ? 40.146 1.362 8.394 1.00 46.34 146 GLY A C 1
ATOM 1167 O O . GLY A 1 146 ? 40.003 1.869 9.510 1.00 46.34 146 GLY A O 1
ATOM 1168 N N . SER A 1 147 ? 40.695 0.174 8.153 1.00 46.50 147 SER A N 1
ATOM 1169 C CA . SER A 1 147 ? 41.537 -0.567 9.091 1.00 46.50 147 SER A CA 1
ATOM 1170 C C . SER A 1 147 ? 42.874 0.128 9.307 1.00 46.50 147 SER A C 1
ATOM 1172 O O . SER A 1 147 ? 43.260 0.941 8.438 1.00 46.50 147 SER A O 1
#

Organism: Cucumis melo var. makuwa (NCBI:txid1194695)

Sequence (147 aa):
MGLLQPLSADWKWENVSMDFITGLSRTLKGYTVIWVVVNRLTKSAHFISRISTHIASKWAKLYLTKIVGLHGVSISIVSNRDARFTSKFWKRLQVSMGMRSPVCWDDIGEQRLMVPELVQSTNEGDKVFLKVAPMKGVFCDSKRRGS

InterPro domains:
  IPR012337 R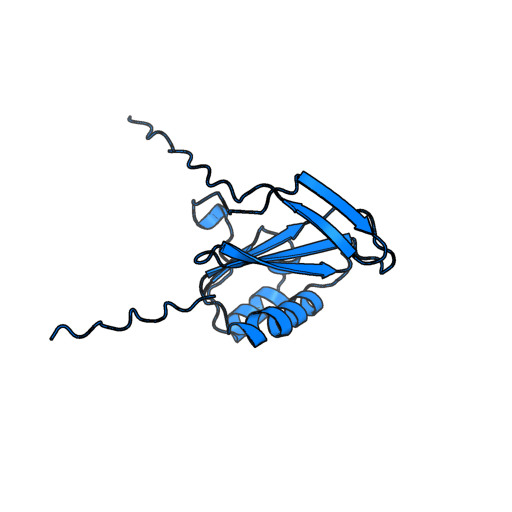ibonuclease H-like superfamily [SSF53098] (7-100)
  IPR036397 Ribonuclease H superfamily [G3DSA:3.30.420.10] (3-103)

Nearest PDB structures (foldseek):
  7q5b-assembly1_B  TM=7.730E-01  e=9.342E-07  Saccharomyces cerevisiae S288C
  3o4q-assembly1_A-2  TM=8.050E-01  e=1.430E-04  Rous sarcoma virus
  7q5b-assembly1_C  TM=6.527E-01  e=9.816E-06  Saccharomyces cerevisiae S288C
  7jn3-assembly1_E  TM=8.631E-01  e=8.345E-04  Rous sarcoma virus (strain Schmidt-Ruppin A)
  7pel-assembly1_E  TM=7.626E-01  e=3.810E-04  Simian T-lymphotropic virus 1

Solvent-accessible surface area (backbone atoms only — not comparable to full-atom values): 8969 Å² total; per-residue (Å²): 138,83,81,80,73,76,73,73,78,70,64,75,43,34,47,31,35,42,49,73,52,65,88,48,77,67,32,79,84,50,32,27,26,35,38,37,42,33,24,69,78,78,67,49,69,46,81,46,78,34,49,70,84,62,51,47,70,59,53,46,52,47,43,47,61,66,44,32,67,73,62,45,78,44,48,36,40,35,36,65,87,46,67,53,68,69,26,73,65,42,53,52,52,34,58,76,69,71,27,50,76,66,47,43,51,87,79,68,75,63,86,74,77,75,58,66,47,76,74,46,78,49,75,59,68,79,46,73,47,72,44,55,47,79,67,67,85,79,87,77,82,78,77,77,82,76,133